Protein AF-A0A420E2W8-F1 (afdb_monomer)

Solvent-accessible surface area (backbone atoms only — not comparable to full-atom values): 8246 Å² total; per-residue (Å²): 141,58,68,66,60,55,48,66,62,45,49,59,54,53,50,51,52,52,50,51,52,51,52,54,51,51,50,55,50,49,52,54,49,51,54,50,51,49,51,52,49,53,50,51,52,36,52,49,50,31,54,50,31,51,54,49,38,44,51,46,42,53,49,47,64,76,43,86,78,49,75,69,54,56,51,54,42,54,54,38,50,52,53,33,52,52,31,44,55,58,43,53,79,67,52,57,86,87,41,70,66,47,51,50,39,52,53,30,48,52,49,46,54,48,50,51,74,41,98,66,84,77,85,66,65,37,65,58,55,35,49,51,51,53,51,49,51,73,66,34,67,66,57,53,57,58,68,73,110

Foldseek 3Di:
DCVVVVCVVVVVVVVVVVVVVVVVVVVVVVVLVVLLVVLLVQLVVLLVQLLVLLVVLLVLLVVCVVVVDDPVSVVVNVVSVVSNVVSVVSNVLQADPPDVLVVVLVVLSVVSVVVSVDPDPPPDPSVVVNVVSSVVCSPDPVRSSVSSD

Sequence (149 aa):
MEWNKVIEWIIPVITAVIGGLIAIFQMRQNIKLTARLKWKEEFRVRLNDFINSAKKLHHSSIIARLRENELSETKLFLDKVSDFDAAFYALDLLLFENDERVKDLIMYRDKIRENSTKESTDDKDYLLYFYYLAKDLYNDKSFVSNSLK

Radius of gyration: 26.04 Å; Cα contacts (8 Å, |Δi|>4): 74; chains: 1; bounding box: 66×28×78 Å

Secondary structure (DSSP, 8-state):
--HHHHHHHHHHHHHHHHHHHHHHHHHHHHHHHHHHHHHHHHHHHHHHHHHHHHHHHHHHHHHHHHSTT-HHHHHHHHHHHHHHHHHHHHHHTTS-TT-HHHHHHHHHHHHHHHHHHS-------HHHHHHHHHHHHHH-HHHHHHTT-

pLDDT: mean 75.28, std 8.4, range [48.97, 87.19]

Structure (mmCIF, N/CA/C/O backbone):
data_AF-A0A420E2W8-F1
#
_entry.id   AF-A0A420E2W8-F1
#
loop_
_atom_site.group_PDB
_atom_site.id
_atom_site.type_symbol
_atom_site.label_atom_id
_atom_site.label_alt_id
_atom_site.label_comp_id
_atom_site.label_asym_id
_atom_site.label_entity_id
_atom_site.label_seq_id
_atom_site.pdbx_PDB_ins_code
_atom_site.Cartn_x
_atom_site.Cartn_y
_atom_site.Cartn_z
_atom_site.occupancy
_atom_site.B_iso_or_equiv
_atom_site.auth_seq_id
_atom_site.auth_comp_id
_atom_site.auth_asym_id
_atom_site.auth_atom_id
_atom_site.pdbx_PDB_model_num
ATOM 1 N N . MET A 1 1 ? 45.647 -3.523 -49.346 1.00 56.16 1 MET A N 1
ATOM 2 C CA . MET A 1 1 ? 45.561 -3.326 -47.882 1.00 56.16 1 MET A CA 1
ATOM 3 C C . MET A 1 1 ? 44.682 -2.104 -47.603 1.00 56.16 1 MET A C 1
ATOM 5 O O . MET A 1 1 ? 45.177 -1.077 -47.170 1.00 56.16 1 MET A O 1
ATOM 9 N N . GLU A 1 2 ? 43.381 -2.198 -47.905 1.00 59.72 2 GLU A N 1
ATOM 10 C CA . GLU A 1 2 ? 42.420 -1.087 -47.713 1.00 59.72 2 GLU A CA 1
ATOM 11 C C . GLU A 1 2 ? 41.261 -1.452 -46.775 1.00 59.72 2 GLU A C 1
ATOM 13 O O . GLU A 1 2 ? 40.704 -0.582 -46.114 1.00 59.72 2 GLU A O 1
ATOM 18 N N . TRP A 1 3 ? 40.985 -2.748 -46.606 1.00 59.91 3 TRP A N 1
ATOM 19 C CA . TRP A 1 3 ? 39.984 -3.257 -45.666 1.00 59.91 3 TRP A CA 1
ATOM 20 C C . TRP A 1 3 ? 40.251 -2.863 -44.204 1.00 59.91 3 TRP A C 1
ATOM 22 O O . TRP A 1 3 ? 39.312 -2.497 -43.504 1.00 59.91 3 TRP A O 1
ATOM 32 N N . ASN A 1 4 ? 41.514 -2.836 -43.755 1.00 68.50 4 ASN A N 1
ATOM 33 C CA . ASN A 1 4 ? 41.847 -2.400 -42.390 1.00 68.50 4 ASN A CA 1
ATOM 34 C C . ASN A 1 4 ? 41.480 -0.933 -42.133 1.00 68.50 4 ASN A C 1
ATOM 36 O O . ASN A 1 4 ? 40.987 -0.628 -41.055 1.00 68.50 4 ASN A O 1
ATOM 40 N N . LYS A 1 5 ? 41.650 -0.046 -43.125 1.00 62.06 5 LYS A N 1
ATOM 41 C CA . LYS A 1 5 ? 41.277 1.370 -42.989 1.00 62.06 5 LYS A CA 1
ATOM 42 C C . LYS A 1 5 ? 39.761 1.5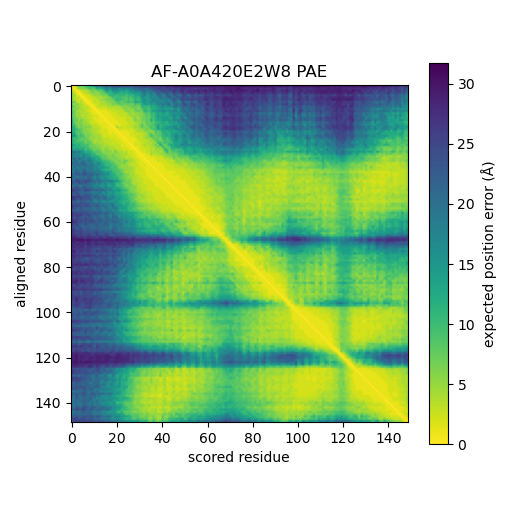32 -42.898 1.00 62.06 5 LYS A C 1
ATOM 44 O O . LYS A 1 5 ? 39.278 2.284 -42.067 1.00 62.06 5 LYS A O 1
ATOM 49 N N . VAL A 1 6 ? 38.997 0.786 -43.696 1.00 67.25 6 VAL A N 1
ATOM 50 C CA . VAL A 1 6 ? 37.523 0.811 -43.643 1.00 67.25 6 VAL A CA 1
ATOM 51 C C . VAL A 1 6 ? 37.004 0.362 -42.270 1.00 67.25 6 VAL A C 1
ATOM 53 O O . VAL A 1 6 ? 36.097 0.980 -41.718 1.00 67.25 6 VAL A O 1
ATOM 56 N N . ILE A 1 7 ? 37.620 -0.667 -41.683 1.00 67.94 7 ILE A N 1
ATOM 57 C CA . ILE A 1 7 ? 37.289 -1.159 -40.339 1.00 67.94 7 ILE A CA 1
ATOM 58 C C . ILE A 1 7 ? 37.619 -0.108 -39.263 1.00 67.94 7 ILE A C 1
ATOM 60 O O . ILE A 1 7 ? 36.802 0.130 -38.376 1.00 67.94 7 ILE A O 1
ATOM 64 N N . GLU A 1 8 ? 38.763 0.571 -39.372 1.00 71.00 8 GLU A N 1
ATOM 65 C CA . GLU A 1 8 ? 39.201 1.624 -38.440 1.00 71.00 8 GLU A CA 1
ATOM 66 C C . GLU A 1 8 ? 38.243 2.826 -38.391 1.00 71.00 8 GLU A C 1
ATOM 68 O O . GLU A 1 8 ? 38.048 3.421 -37.335 1.00 71.00 8 GLU A O 1
ATOM 73 N N . TRP A 1 9 ? 37.589 3.149 -39.512 1.00 70.88 9 TRP A N 1
ATOM 74 C CA . TRP A 1 9 ? 36.584 4.217 -39.594 1.00 70.88 9 TRP A CA 1
ATOM 75 C C . TRP A 1 9 ? 35.188 3.782 -39.135 1.00 70.88 9 TRP A C 1
ATOM 77 O O . TRP A 1 9 ? 34.437 4.584 -38.580 1.00 70.88 9 TRP A O 1
ATOM 87 N N . ILE A 1 10 ? 34.829 2.514 -39.348 1.00 76.12 10 ILE A N 1
ATOM 88 C CA . ILE A 1 10 ? 33.498 1.981 -39.027 1.00 76.12 10 ILE A CA 1
ATOM 89 C C . ILE A 1 10 ? 33.370 1.604 -37.545 1.00 76.12 10 ILE A C 1
ATOM 91 O O . ILE A 1 10 ? 32.309 1.819 -36.954 1.00 76.12 10 ILE A O 1
ATOM 95 N N . ILE A 1 11 ? 34.430 1.084 -36.917 1.00 77.19 11 ILE A N 1
ATOM 96 C CA . ILE A 1 11 ? 34.410 0.677 -35.502 1.00 77.19 11 ILE A CA 1
ATOM 97 C C . ILE A 1 11 ? 33.990 1.824 -34.563 1.00 77.19 11 ILE A C 1
ATOM 99 O O . ILE A 1 11 ? 33.103 1.592 -33.738 1.00 77.19 11 ILE A O 1
ATOM 103 N N . PRO A 1 12 ? 34.528 3.056 -34.666 1.00 79.44 12 PRO A N 1
ATOM 104 C CA . PRO A 1 12 ? 34.112 4.174 -33.818 1.00 79.44 12 PRO A CA 1
ATOM 105 C C . PRO A 1 12 ? 32.626 4.509 -33.969 1.00 79.44 12 PRO A C 1
ATOM 107 O O . PRO A 1 12 ? 31.945 4.756 -32.975 1.00 79.44 12 PRO A O 1
ATOM 110 N N . VAL A 1 13 ? 32.104 4.452 -35.198 1.00 78.38 13 VAL A N 1
ATOM 111 C CA . VAL A 1 13 ? 30.691 4.724 -35.499 1.00 78.38 13 VAL A CA 1
ATOM 112 C C . VAL A 1 13 ? 29.793 3.651 -34.885 1.00 78.38 13 VAL A C 1
ATOM 114 O O . VAL A 1 13 ? 28.829 3.977 -34.194 1.00 78.38 13 VAL A O 1
ATOM 117 N N . ILE A 1 14 ? 30.130 2.371 -35.059 1.00 77.56 14 ILE A N 1
ATOM 118 C CA . ILE A 1 14 ? 29.376 1.261 -34.459 1.00 77.56 14 ILE A CA 1
ATOM 119 C C . ILE A 1 14 ? 29.443 1.327 -32.928 1.00 77.56 14 ILE A C 1
ATOM 121 O O . ILE A 1 14 ? 28.429 1.146 -32.257 1.00 77.56 14 ILE A O 1
ATOM 125 N N . THR A 1 15 ? 30.609 1.646 -32.368 1.00 78.50 15 THR A N 1
ATOM 126 C CA . THR A 1 15 ? 30.804 1.766 -30.915 1.00 78.50 15 THR A CA 1
ATOM 127 C C . THR A 1 15 ? 29.968 2.908 -30.336 1.00 78.50 15 THR A C 1
ATOM 129 O O . THR A 1 15 ? 29.324 2.731 -29.304 1.00 78.50 15 THR A O 1
ATOM 132 N N . ALA A 1 16 ? 29.902 4.052 -31.023 1.00 76.12 16 ALA A N 1
ATOM 133 C CA . ALA A 1 16 ? 29.060 5.180 -30.634 1.00 76.12 16 ALA A CA 1
ATOM 134 C C . ALA A 1 16 ? 27.561 4.835 -30.687 1.00 76.12 16 ALA A C 1
ATOM 136 O O . ALA A 1 16 ? 26.817 5.172 -29.765 1.00 76.12 16 ALA A O 1
ATOM 137 N N . VAL A 1 17 ? 27.119 4.107 -31.719 1.00 74.75 17 VAL A N 1
ATOM 138 C CA . VAL A 1 17 ? 25.726 3.646 -31.846 1.00 74.75 17 VAL A CA 1
ATOM 139 C C . VAL A 1 17 ? 25.367 2.661 -30.730 1.00 74.75 17 VAL A C 1
ATOM 141 O O . VAL A 1 17 ? 24.342 2.829 -30.070 1.00 74.75 17 VAL A O 1
ATOM 144 N N . ILE A 1 18 ? 26.220 1.669 -30.462 1.00 78.25 18 ILE A N 1
ATOM 145 C CA . ILE A 1 18 ? 26.004 0.693 -29.384 1.00 78.25 18 ILE A CA 1
ATOM 146 C C . ILE A 1 18 ? 26.009 1.391 -28.017 1.00 78.25 18 ILE A C 1
ATOM 148 O O . ILE A 1 18 ? 25.116 1.148 -27.206 1.00 78.25 18 ILE A O 1
ATOM 152 N N . GLY A 1 19 ? 26.952 2.306 -27.774 1.00 71.94 19 GLY A N 1
ATOM 153 C CA . GLY A 1 19 ? 27.021 3.093 -26.541 1.00 71.94 19 GLY A CA 1
ATOM 154 C C . GLY A 1 19 ? 25.769 3.942 -26.309 1.00 71.94 19 GLY A C 1
ATOM 155 O O . GLY A 1 19 ? 25.212 3.931 -25.211 1.00 71.94 19 GLY A O 1
ATOM 156 N N . GLY A 1 20 ? 25.266 4.609 -27.354 1.00 68.44 20 GLY A N 1
ATOM 157 C CA . GLY A 1 20 ? 24.018 5.372 -27.299 1.00 68.44 20 GLY A CA 1
ATOM 158 C C . GLY A 1 20 ? 22.798 4.498 -26.992 1.00 68.44 20 GLY A C 1
ATOM 159 O O . GLY A 1 20 ? 21.981 4.851 -26.141 1.00 68.44 20 GLY A O 1
ATOM 160 N N . LEU A 1 21 ? 22.696 3.320 -27.617 1.00 73.31 21 LEU A N 1
ATOM 161 C CA . LEU A 1 21 ? 21.616 2.364 -27.350 1.00 73.31 21 LEU A CA 1
ATOM 162 C C . LEU A 1 21 ? 21.660 1.824 -25.913 1.00 73.31 21 LEU A C 1
ATOM 164 O O . LEU A 1 21 ? 20.618 1.751 -25.257 1.00 73.31 21 LEU A O 1
ATOM 168 N N . ILE A 1 22 ? 22.851 1.500 -25.400 1.00 78.81 22 ILE A N 1
ATOM 169 C CA . ILE A 1 22 ? 23.044 1.061 -24.011 1.00 78.81 22 ILE A CA 1
ATOM 170 C C . ILE A 1 22 ? 22.639 2.172 -23.036 1.00 78.81 22 ILE A C 1
ATOM 172 O O . ILE A 1 22 ? 21.910 1.905 -22.081 1.00 78.81 22 ILE A O 1
ATOM 176 N N . ALA A 1 23 ? 23.042 3.419 -23.290 1.00 74.88 23 ALA A N 1
ATOM 177 C CA . ALA A 1 23 ? 22.691 4.557 -22.443 1.00 74.88 23 ALA A CA 1
ATOM 178 C C . ALA A 1 23 ? 21.171 4.796 -22.397 1.00 74.88 23 ALA A C 1
ATOM 180 O O . ALA A 1 23 ? 20.597 4.951 -21.318 1.00 74.88 23 ALA A O 1
ATOM 181 N N . ILE A 1 24 ? 20.491 4.748 -23.550 1.00 76.94 24 ILE A N 1
ATOM 182 C CA . ILE A 1 24 ? 19.025 4.866 -23.627 1.00 76.94 24 ILE A CA 1
ATOM 183 C C . ILE A 1 24 ? 18.350 3.726 -22.856 1.00 76.94 24 ILE A C 1
ATOM 185 O O . ILE A 1 24 ? 17.370 3.945 -22.135 1.00 76.94 24 ILE A O 1
ATOM 189 N N . PHE A 1 25 ? 18.864 2.503 -22.988 1.00 73.94 25 PHE A N 1
ATOM 190 C CA . PHE A 1 25 ? 18.336 1.343 -22.282 1.00 73.94 25 PHE A CA 1
ATOM 191 C C . PHE A 1 25 ? 18.479 1.485 -20.760 1.00 73.94 25 PHE A C 1
ATOM 193 O O . PHE A 1 25 ? 17.494 1.314 -20.037 1.00 73.94 25 PHE A O 1
ATOM 200 N N . GLN A 1 26 ? 19.658 1.883 -20.276 1.00 72.38 26 GLN A N 1
ATOM 201 C CA . GLN A 1 26 ? 19.910 2.138 -18.855 1.00 72.38 26 GLN A CA 1
ATOM 202 C C . GLN A 1 26 ? 19.038 3.275 -18.314 1.00 72.38 26 GLN A C 1
ATOM 204 O O . GLN A 1 26 ? 18.445 3.140 -17.246 1.00 72.38 26 GLN A O 1
ATOM 209 N N . MET A 1 27 ? 18.873 4.365 -19.068 1.00 72.12 27 MET A N 1
ATOM 210 C CA . MET A 1 27 ? 18.018 5.487 -18.672 1.00 72.12 27 MET A CA 1
ATOM 211 C C . MET A 1 27 ? 16.556 5.053 -18.501 1.00 72.12 27 MET A C 1
ATOM 213 O O . MET A 1 27 ? 15.925 5.373 -17.494 1.00 72.12 27 MET A O 1
ATOM 217 N N . ARG A 1 28 ? 16.021 4.258 -19.437 1.00 73.00 28 ARG A N 1
ATOM 218 C CA . ARG A 1 28 ? 14.658 3.708 -19.332 1.00 73.00 28 ARG A CA 1
ATOM 219 C C . ARG A 1 28 ? 14.501 2.780 -18.130 1.00 73.00 28 ARG A C 1
ATOM 221 O O . ARG A 1 28 ? 13.460 2.811 -17.474 1.00 73.00 28 ARG A O 1
ATOM 228 N N . GLN A 1 29 ? 15.505 1.955 -17.841 1.00 75.31 29 GLN A N 1
ATOM 229 C CA . GLN A 1 29 ? 15.490 1.091 -16.660 1.00 75.31 29 GLN A CA 1
ATOM 230 C C . GLN A 1 29 ? 15.537 1.900 -15.362 1.00 75.31 29 GLN A C 1
ATOM 232 O O . GLN A 1 29 ? 14.748 1.624 -14.460 1.00 75.31 29 GLN A O 1
ATOM 237 N N . ASN A 1 30 ? 16.374 2.936 -15.299 1.00 75.62 30 ASN A N 1
ATOM 238 C CA . ASN A 1 30 ? 16.472 3.819 -14.140 1.00 75.62 30 ASN A CA 1
ATOM 239 C C . ASN A 1 30 ? 15.159 4.559 -13.875 1.00 75.62 30 ASN A C 1
ATOM 241 O O . ASN A 1 30 ? 14.706 4.582 -12.738 1.00 75.62 30 ASN A O 1
ATOM 245 N N . ILE A 1 31 ? 14.489 5.083 -14.906 1.00 75.94 31 ILE A N 1
ATOM 246 C CA . ILE A 1 31 ? 13.180 5.743 -14.744 1.00 75.94 31 ILE A CA 1
ATOM 247 C C . ILE A 1 31 ? 12.146 4.773 -14.156 1.00 75.94 31 ILE A C 1
ATOM 249 O O . ILE A 1 31 ? 11.454 5.111 -13.195 1.00 75.94 31 ILE A O 1
ATOM 253 N N . LYS A 1 32 ? 12.069 3.547 -14.690 1.00 79.50 32 LYS A N 1
ATOM 254 C CA . LYS A 1 32 ? 11.154 2.513 -14.179 1.00 79.50 32 LYS A CA 1
ATOM 255 C C . LYS A 1 32 ? 11.483 2.115 -12.740 1.00 79.50 32 LYS A C 1
ATOM 257 O O . LYS A 1 32 ? 10.572 1.913 -11.939 1.00 79.50 32 LYS A O 1
ATOM 262 N N . LEU A 1 33 ? 12.769 2.008 -12.406 1.00 81.31 33 LEU A N 1
ATOM 263 C CA . LEU A 1 33 ? 13.223 1.691 -11.056 1.00 81.31 33 LEU A CA 1
ATOM 264 C C . LEU A 1 33 ? 12.861 2.810 -10.072 1.00 81.31 33 LEU A C 1
ATOM 266 O O . LEU A 1 33 ? 12.300 2.525 -9.019 1.00 81.31 33 LEU A O 1
ATOM 270 N N . THR A 1 34 ? 13.107 4.069 -10.433 1.00 80.25 34 THR A N 1
ATOM 271 C CA . THR A 1 34 ? 12.774 5.234 -9.604 1.00 80.25 34 THR A CA 1
ATOM 272 C C . THR A 1 34 ? 11.271 5.346 -9.368 1.00 80.25 34 THR A C 1
ATOM 274 O O . THR A 1 34 ? 10.853 5.506 -8.225 1.00 80.25 34 THR A O 1
ATOM 277 N N . ALA A 1 35 ? 10.447 5.195 -10.411 1.00 81.75 35 ALA A N 1
ATOM 278 C CA . ALA A 1 35 ? 8.988 5.207 -10.275 1.00 81.75 35 ALA A CA 1
ATOM 279 C C . ALA A 1 35 ? 8.496 4.099 -9.331 1.00 81.75 35 ALA A C 1
ATOM 281 O O . ALA A 1 35 ? 7.678 4.334 -8.444 1.00 81.75 35 ALA A O 1
ATOM 282 N N . ARG A 1 36 ? 9.071 2.899 -9.456 1.00 82.69 36 ARG A N 1
ATOM 283 C CA . ARG A 1 36 ? 8.775 1.767 -8.580 1.00 82.69 36 ARG A CA 1
ATOM 284 C C . ARG A 1 36 ? 9.171 2.004 -7.127 1.00 82.69 36 ARG A C 1
ATOM 286 O O . ARG A 1 36 ? 8.414 1.643 -6.230 1.00 82.69 36 ARG A O 1
ATOM 293 N N . LEU A 1 37 ? 10.359 2.554 -6.889 1.00 82.81 37 LEU A N 1
ATOM 294 C CA . LEU A 1 37 ? 10.821 2.882 -5.542 1.00 82.81 37 LEU A CA 1
ATOM 295 C C . LEU A 1 37 ? 9.941 3.965 -4.915 1.00 82.81 37 LEU A C 1
ATOM 297 O O . LEU A 1 37 ? 9.561 3.828 -3.757 1.00 82.81 37 LEU A O 1
ATOM 301 N N . LYS A 1 38 ? 9.549 4.975 -5.697 1.00 84.81 38 LYS A N 1
ATOM 302 C CA . LYS A 1 38 ? 8.639 6.035 -5.260 1.00 84.81 38 LYS A CA 1
ATOM 303 C C . LYS A 1 38 ? 7.268 5.485 -4.860 1.00 84.81 38 LYS A C 1
ATOM 305 O O . LYS A 1 38 ? 6.827 5.757 -3.751 1.00 84.81 38 LYS A O 1
ATOM 310 N N . TRP A 1 39 ? 6.640 4.654 -5.697 1.00 86.81 39 TRP A N 1
ATOM 311 C CA . TRP A 1 39 ? 5.361 4.017 -5.352 1.00 86.81 39 TRP A CA 1
ATOM 312 C C . TRP A 1 39 ? 5.474 3.166 -4.085 1.00 86.81 39 TRP A C 1
ATOM 314 O O . TRP A 1 39 ? 4.621 3.240 -3.209 1.00 86.81 39 TRP A O 1
ATOM 324 N N . LYS A 1 40 ? 6.558 2.388 -3.949 1.00 82.56 40 LYS A N 1
ATOM 325 C CA . LYS A 1 40 ? 6.803 1.568 -2.753 1.00 82.56 40 LYS A CA 1
ATOM 326 C C . LYS A 1 40 ? 6.927 2.413 -1.490 1.00 82.56 40 LYS A C 1
ATOM 328 O O . LYS A 1 40 ? 6.394 2.028 -0.453 1.00 82.56 40 LYS A O 1
ATOM 333 N N . GLU A 1 41 ? 7.628 3.536 -1.578 1.00 85.62 41 GLU A N 1
ATOM 334 C CA . GLU A 1 41 ? 7.776 4.463 -0.463 1.00 85.62 41 GLU A CA 1
ATOM 335 C C . GLU A 1 41 ? 6.430 5.087 -0.079 1.00 85.62 41 GLU A C 1
ATOM 337 O O . GLU A 1 41 ? 6.031 5.012 1.080 1.00 85.62 41 GLU A O 1
ATOM 342 N N . GLU A 1 42 ? 5.689 5.615 -1.056 1.00 82.12 42 GLU A N 1
ATOM 343 C CA . GLU A 1 42 ? 4.366 6.208 -0.837 1.00 82.12 42 GLU A CA 1
ATOM 344 C C . GLU A 1 42 ? 3.377 5.195 -0.249 1.00 82.12 42 GLU A C 1
ATOM 346 O O . GLU A 1 42 ? 2.680 5.502 0.718 1.00 82.12 42 GLU A O 1
ATOM 351 N N . PHE 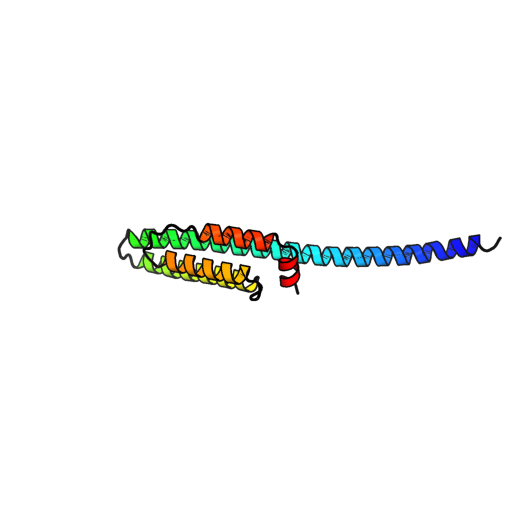A 1 43 ? 3.363 3.967 -0.771 1.00 84.00 43 PHE A N 1
ATOM 352 C CA . PHE A 1 43 ? 2.536 2.883 -0.251 1.00 84.00 43 PHE A CA 1
ATOM 353 C C . PHE A 1 43 ? 2.891 2.546 1.200 1.00 84.00 43 PHE A C 1
ATOM 355 O O . PHE A 1 43 ? 2.004 2.423 2.042 1.00 84.00 43 PHE A O 1
ATOM 362 N N . ARG A 1 44 ? 4.187 2.440 1.523 1.00 83.94 44 ARG A N 1
ATOM 363 C CA . ARG A 1 44 ? 4.656 2.152 2.885 1.00 83.94 44 ARG A CA 1
ATOM 364 C C . ARG A 1 44 ? 4.236 3.237 3.872 1.00 83.94 44 ARG A C 1
ATOM 366 O O . ARG A 1 44 ? 3.795 2.902 4.970 1.00 83.94 44 ARG A O 1
ATOM 373 N N . VAL A 1 45 ? 4.391 4.508 3.498 1.00 85.62 45 VAL A N 1
ATOM 374 C CA . VAL A 1 45 ? 4.008 5.646 4.345 1.00 85.62 45 VAL A CA 1
ATOM 375 C C . VAL A 1 45 ? 2.508 5.598 4.635 1.00 85.62 45 VAL A C 1
ATOM 377 O O . VAL A 1 45 ? 2.124 5.538 5.801 1.00 85.62 45 VAL A O 1
ATOM 380 N N . ARG A 1 46 ? 1.667 5.486 3.597 1.00 83.50 46 ARG A N 1
ATOM 381 C CA . ARG A 1 46 ? 0.202 5.446 3.757 1.00 83.50 46 ARG A CA 1
ATOM 382 C C . ARG A 1 46 ? -0.280 4.222 4.536 1.00 83.50 46 ARG A C 1
ATOM 384 O O . ARG A 1 46 ? -1.168 4.338 5.375 1.00 83.50 46 ARG A O 1
ATOM 391 N N . LEU A 1 47 ? 0.332 3.058 4.312 1.00 85.00 47 LEU A N 1
ATOM 392 C CA . LEU A 1 47 ? 0.029 1.841 5.066 1.00 85.00 47 LEU A CA 1
ATOM 393 C C . LEU A 1 47 ? 0.351 2.002 6.558 1.00 85.00 47 LEU A C 1
ATOM 395 O O . LEU A 1 47 ? -0.419 1.568 7.413 1.00 85.00 47 LEU A O 1
ATOM 399 N N . ASN A 1 48 ? 1.488 2.620 6.880 1.00 82.56 48 ASN A N 1
ATOM 400 C CA . ASN A 1 48 ? 1.872 2.873 8.263 1.00 82.56 48 ASN A CA 1
ATOM 401 C C . ASN A 1 48 ? 0.917 3.872 8.933 1.00 82.56 48 ASN A C 1
ATOM 403 O O . ASN A 1 48 ? 0.485 3.640 10.063 1.00 82.56 48 ASN A O 1
ATOM 407 N N . ASP A 1 49 ? 0.540 4.941 8.230 1.00 82.81 49 ASP A N 1
ATOM 408 C CA . ASP A 1 49 ? -0.447 5.911 8.714 1.00 82.81 49 ASP A CA 1
ATOM 409 C C . ASP A 1 49 ? -1.789 5.232 9.002 1.00 82.81 49 ASP A C 1
ATOM 411 O O . ASP A 1 49 ? -2.340 5.405 10.090 1.00 82.81 49 ASP A O 1
ATOM 415 N N . PHE A 1 50 ? -2.255 4.365 8.099 1.00 82.38 50 PHE A N 1
ATOM 416 C CA . PHE A 1 50 ? -3.453 3.553 8.306 1.00 82.38 50 PHE A CA 1
ATOM 417 C C . PHE A 1 50 ? -3.360 2.684 9.569 1.00 82.38 50 PHE A C 1
ATOM 419 O O . PHE A 1 50 ? -4.239 2.755 10.426 1.00 82.38 50 PHE A O 1
ATOM 426 N N . ILE A 1 51 ? -2.291 1.892 9.725 1.00 80.75 51 ILE A N 1
ATOM 427 C CA . ILE A 1 51 ? -2.121 1.000 10.887 1.00 80.75 51 ILE A CA 1
ATOM 428 C C . ILE A 1 51 ? -2.106 1.805 12.192 1.00 80.75 51 ILE A C 1
ATOM 430 O O . ILE A 1 51 ? -2.704 1.396 13.190 1.00 80.75 51 ILE A O 1
ATOM 434 N N . ASN A 1 52 ? -1.433 2.955 12.200 1.00 82.25 52 ASN A N 1
ATOM 435 C CA . ASN A 1 52 ? -1.363 3.814 13.376 1.00 82.25 52 ASN A CA 1
ATOM 436 C C . ASN A 1 52 ? -2.720 4.448 13.703 1.00 82.25 52 ASN A C 1
ATOM 438 O O . ASN A 1 52 ? -3.097 4.490 14.875 1.00 82.25 52 ASN A O 1
ATOM 442 N N . SER A 1 53 ? -3.469 4.896 12.695 1.00 79.25 53 SER A N 1
ATOM 443 C CA . SER A 1 53 ? -4.832 5.405 12.872 1.00 79.25 53 SER A CA 1
ATOM 444 C C . SER A 1 53 ? -5.784 4.315 13.367 1.00 79.25 53 SER A C 1
ATOM 446 O O . SER A 1 53 ? -6.522 4.560 14.317 1.00 79.25 53 SER A O 1
ATOM 448 N N . ALA A 1 54 ? -5.696 3.091 12.833 1.00 75.31 54 ALA A N 1
ATOM 449 C CA . ALA A 1 54 ? -6.491 1.944 13.279 1.00 75.31 54 ALA A CA 1
ATOM 450 C C . ALA A 1 54 ? -6.262 1.634 14.768 1.00 75.31 54 ALA A C 1
ATOM 452 O O . ALA A 1 54 ? -7.207 1.491 15.542 1.00 75.31 54 ALA A O 1
ATOM 453 N N . LYS A 1 55 ? -4.992 1.592 15.193 1.00 78.12 55 LYS A N 1
ATOM 454 C CA . LYS A 1 55 ? -4.617 1.362 16.597 1.00 78.12 55 LYS A CA 1
ATOM 455 C C . LYS A 1 55 ? -5.115 2.471 17.519 1.00 78.12 55 LYS A C 1
ATOM 457 O O . LYS A 1 55 ? -5.611 2.182 18.606 1.00 78.12 55 LYS A O 1
ATOM 462 N N . LYS A 1 56 ? -4.985 3.734 17.099 1.00 78.31 56 LYS A N 1
ATOM 463 C CA . LYS A 1 56 ? -5.486 4.883 17.866 1.00 78.31 56 LYS A CA 1
ATOM 464 C C . LYS A 1 56 ? -7.002 4.833 18.004 1.00 78.31 56 LYS A C 1
ATOM 466 O O . LYS A 1 56 ? -7.493 5.027 19.108 1.00 78.31 56 LYS A O 1
ATOM 471 N N . LEU A 1 57 ? -7.718 4.532 16.922 1.00 78.12 57 LEU A N 1
ATOM 472 C CA . LEU A 1 57 ? -9.173 4.421 16.929 1.00 78.12 57 LEU A CA 1
ATOM 473 C C . LEU A 1 57 ? -9.644 3.325 17.891 1.00 78.12 57 LEU A C 1
ATOM 475 O O . LEU A 1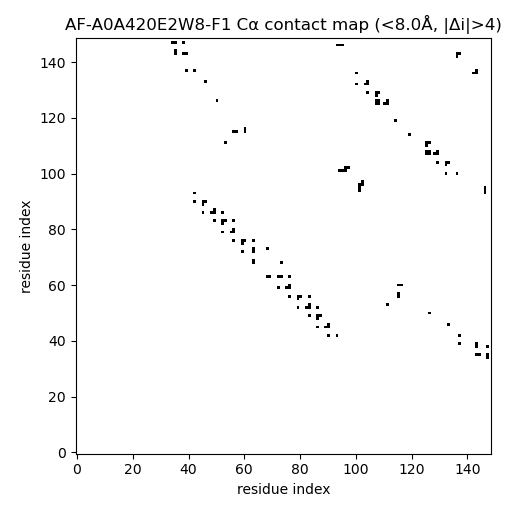 57 ? -10.504 3.581 18.727 1.00 78.12 57 LEU A O 1
ATOM 479 N N . HIS A 1 58 ? -9.016 2.148 17.835 1.00 73.69 58 HIS A N 1
ATOM 480 C CA . HIS A 1 58 ? -9.284 1.049 18.763 1.00 73.69 58 HIS A CA 1
ATOM 481 C C . HIS A 1 58 ? -8.998 1.426 20.228 1.00 73.69 58 HIS A C 1
ATOM 483 O O . HIS A 1 58 ? -9.734 1.062 21.138 1.00 73.69 58 HIS A O 1
ATOM 489 N N . HIS A 1 59 ? -7.931 2.183 20.489 1.00 72.31 59 HIS A N 1
ATOM 490 C CA . HIS A 1 59 ? -7.637 2.660 21.839 1.00 72.31 59 HIS A CA 1
ATOM 491 C C . HIS A 1 59 ? -8.669 3.687 22.331 1.00 72.31 59 HIS A C 1
ATOM 493 O O . HIS A 1 59 ? -9.144 3.592 23.461 1.00 72.31 59 HIS A O 1
ATOM 499 N N . SER A 1 60 ? -9.044 4.644 21.479 1.00 73.06 60 SER A N 1
ATOM 500 C CA . SER A 1 60 ? -10.061 5.649 21.790 1.00 73.06 60 SER A CA 1
ATOM 501 C C . SER A 1 60 ? -11.440 5.028 22.016 1.00 73.06 60 SER A C 1
ATOM 503 O O . SER A 1 60 ? -12.130 5.461 22.934 1.00 73.06 60 SER A O 1
ATOM 505 N N . SER A 1 61 ? -11.831 4.001 21.252 1.00 69.56 61 SER A N 1
ATOM 506 C CA . SER A 1 61 ? -13.101 3.296 21.472 1.00 69.56 61 SER A CA 1
ATOM 507 C C . SER A 1 61 ? -13.121 2.543 22.804 1.00 69.56 61 SER A C 1
ATOM 509 O O . SER A 1 61 ? -14.119 2.601 23.518 1.00 69.56 61 SER A O 1
ATOM 511 N N . ILE A 1 62 ? -12.007 1.911 23.200 1.00 70.25 62 ILE A N 1
ATOM 512 C CA . ILE A 1 62 ? -11.872 1.283 24.525 1.00 70.25 62 ILE A CA 1
ATOM 513 C C . ILE A 1 62 ? -11.998 2.321 25.646 1.00 70.25 62 ILE A C 1
ATOM 515 O O . ILE A 1 62 ? -12.704 2.075 26.622 1.00 70.25 62 ILE A O 1
ATOM 519 N N . ILE A 1 63 ? -11.326 3.471 25.531 1.00 68.69 63 ILE A N 1
ATOM 520 C CA . ILE A 1 63 ? -11.394 4.525 26.556 1.00 68.69 63 ILE A CA 1
ATOM 521 C C . ILE A 1 63 ? -12.816 5.074 26.676 1.00 68.69 63 ILE A C 1
ATOM 523 O O . ILE A 1 63 ? -13.345 5.108 27.785 1.00 68.69 63 ILE A O 1
ATOM 527 N N . ALA A 1 64 ? -13.448 5.428 25.553 1.00 67.75 64 ALA A N 1
ATOM 528 C CA . ALA A 1 64 ? -14.819 5.934 25.534 1.00 67.75 64 ALA A CA 1
ATOM 529 C C . ALA A 1 64 ? -15.815 4.924 26.130 1.00 67.75 64 ALA A C 1
ATOM 531 O O . ALA A 1 64 ? -16.779 5.305 26.784 1.00 67.75 64 ALA A O 1
ATOM 532 N N . ARG A 1 65 ? -15.557 3.621 25.960 1.00 67.44 65 ARG A N 1
ATOM 533 C CA . ARG A 1 65 ? -16.345 2.560 26.597 1.00 67.44 65 ARG A CA 1
ATOM 534 C C . ARG A 1 65 ? -16.170 2.526 28.116 1.00 67.44 65 ARG A C 1
ATOM 536 O O . ARG A 1 65 ? -17.133 2.301 28.836 1.00 67.44 65 ARG A O 1
ATOM 543 N N . LEU A 1 66 ? -14.949 2.724 28.612 1.00 68.00 66 LEU A N 1
ATOM 544 C CA . LEU A 1 66 ? -14.657 2.746 30.052 1.00 68.00 66 LEU A CA 1
ATOM 545 C C . LEU A 1 66 ? -15.169 4.020 30.739 1.00 68.00 66 LEU A C 1
ATOM 547 O O . LEU A 1 66 ? -15.406 4.017 31.945 1.00 68.00 66 LEU A O 1
ATOM 551 N N . ARG A 1 67 ? -15.302 5.111 29.984 1.00 67.88 67 ARG A N 1
ATOM 552 C CA . ARG A 1 67 ? -15.713 6.435 30.452 1.00 67.88 67 ARG A CA 1
ATOM 553 C C . ARG A 1 67 ? -17.013 6.811 29.770 1.00 67.88 67 ARG A C 1
ATOM 555 O O . ARG A 1 67 ? -17.035 7.548 28.795 1.00 67.88 67 ARG A O 1
ATOM 562 N N . GLU A 1 68 ? -18.087 6.258 30.306 1.00 60.78 68 GLU A N 1
ATOM 563 C CA . GLU A 1 68 ? -19.442 6.145 29.760 1.00 60.78 68 GLU A CA 1
ATOM 564 C C . GLU A 1 68 ? -20.192 7.467 29.428 1.00 60.78 68 GLU A C 1
ATOM 566 O O . GLU A 1 68 ? -21.403 7.500 29.600 1.00 60.78 68 GLU A O 1
ATOM 571 N N . ASN A 1 69 ? -19.523 8.550 28.989 1.00 60.25 69 ASN A N 1
ATOM 572 C CA . ASN A 1 69 ? -20.000 9.708 28.195 1.00 60.25 69 ASN A CA 1
ATOM 573 C C . ASN A 1 69 ? -19.317 11.035 28.604 1.00 60.25 69 ASN A C 1
ATOM 575 O O . ASN A 1 69 ? -19.970 11.950 29.113 1.00 60.25 69 ASN A O 1
ATOM 579 N N . GLU A 1 70 ? -18.021 11.209 28.324 1.00 60.78 70 GLU A N 1
ATOM 580 C CA . GLU A 1 70 ? -17.426 12.555 28.300 1.00 60.78 70 GLU A CA 1
ATOM 581 C C . GLU A 1 70 ? -17.521 13.174 26.894 1.00 60.78 70 GLU A C 1
ATOM 583 O O . GLU A 1 70 ? -16.937 12.687 25.930 1.00 60.78 70 GLU A O 1
ATOM 588 N N . LEU A 1 71 ? -18.215 14.312 26.783 1.00 62.84 71 LEU A N 1
ATOM 589 C CA . LEU A 1 71 ? -18.443 15.067 25.535 1.00 62.84 71 LEU A CA 1
ATOM 590 C C . LEU A 1 71 ? -17.134 15.428 24.792 1.00 62.84 71 LEU A C 1
ATOM 592 O O . LEU A 1 71 ? -17.104 15.528 23.565 1.00 62.84 71 LEU A O 1
ATOM 596 N N . SER A 1 72 ? -16.040 15.594 25.544 1.00 65.81 72 SER A N 1
ATOM 597 C CA . SER A 1 72 ? -14.678 15.808 25.034 1.00 65.81 72 SER A CA 1
ATOM 598 C C . SER A 1 72 ? -14.109 14.563 24.341 1.00 65.81 72 SER A C 1
ATOM 600 O O . SER A 1 72 ? -13.512 14.664 23.267 1.00 65.81 72 SER A O 1
ATOM 602 N N . GLU A 1 73 ? -14.315 13.381 24.924 1.00 66.81 73 GLU A N 1
ATOM 603 C CA . GLU A 1 73 ? -13.804 12.114 24.395 1.00 66.81 73 GLU A CA 1
ATOM 604 C C . GLU A 1 73 ? -14.580 11.677 23.148 1.00 66.81 73 GLU A C 1
ATOM 606 O O . GLU A 1 73 ? -13.973 11.211 22.185 1.00 66.81 73 GLU A O 1
ATOM 611 N N . THR A 1 74 ? -15.891 11.941 23.096 1.00 66.56 74 THR A N 1
ATOM 612 C CA . THR A 1 74 ? -16.709 11.721 21.892 1.00 66.56 74 THR A CA 1
ATOM 613 C C . THR A 1 74 ? -16.215 12.553 20.708 1.00 66.56 74 THR A C 1
ATOM 615 O O . THR A 1 74 ? -16.127 12.048 19.589 1.00 66.56 74 THR A O 1
ATOM 618 N N . LYS A 1 75 ? -15.845 13.820 20.934 1.00 70.31 75 LYS A N 1
ATOM 619 C CA . LYS A 1 75 ? -15.279 14.675 19.882 1.00 70.31 75 LYS A CA 1
ATOM 620 C C . LYS A 1 75 ? -13.927 14.147 19.396 1.00 70.31 75 LYS A C 1
ATOM 622 O O . LYS A 1 75 ? -13.724 14.020 18.193 1.00 70.31 75 LYS A O 1
ATOM 627 N N . LEU A 1 76 ? -13.037 13.783 20.323 1.00 72.19 76 LEU A N 1
ATOM 628 C CA . LEU A 1 76 ? -11.739 13.190 19.992 1.00 72.19 76 LEU A CA 1
ATOM 629 C C . LEU A 1 76 ? -11.896 11.890 19.186 1.00 72.19 76 LEU A C 1
ATOM 631 O O . LEU A 1 76 ? -11.144 11.656 18.242 1.00 72.19 76 LEU A O 1
ATOM 635 N N . PHE A 1 77 ? -12.871 11.052 19.544 1.00 72.56 77 PHE A N 1
ATOM 636 C CA . PHE A 1 77 ? -13.191 9.829 18.816 1.00 72.56 77 PHE A CA 1
ATOM 637 C C . PHE A 1 77 ? -13.654 10.122 17.382 1.00 72.56 77 PHE A C 1
ATOM 639 O O . PHE A 1 77 ? -13.119 9.533 16.446 1.00 72.56 77 PHE A O 1
ATOM 646 N N . LEU A 1 78 ? -14.583 11.066 17.190 1.00 71.50 78 LEU A N 1
ATOM 647 C CA . LEU A 1 78 ? -15.064 11.464 15.859 1.00 71.50 78 LEU A CA 1
ATOM 648 C C . LEU A 1 78 ? -13.937 12.013 14.970 1.00 71.50 78 LEU A C 1
ATOM 650 O O . LEU A 1 78 ? -13.838 11.629 13.804 1.00 71.50 78 LEU A O 1
ATOM 654 N N . ASP A 1 79 ? -13.043 12.835 15.526 1.00 74.94 79 ASP A N 1
ATOM 655 C CA . ASP A 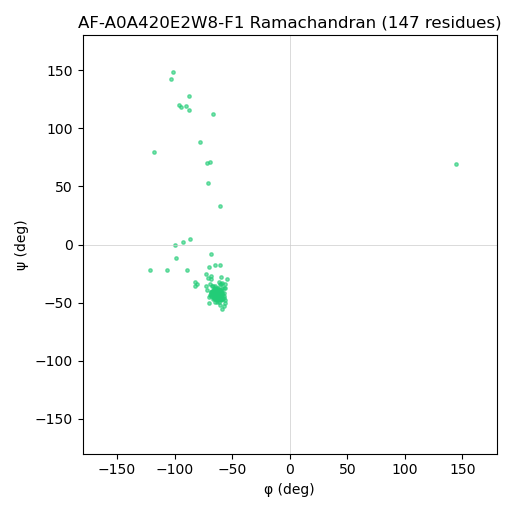1 79 ? -11.868 13.338 14.803 1.00 74.94 79 ASP A CA 1
ATOM 656 C C . ASP A 1 79 ? -10.947 12.177 14.371 1.00 74.94 79 ASP A C 1
ATOM 658 O O . ASP A 1 79 ? -10.441 12.146 13.249 1.00 74.94 79 ASP A O 1
ATOM 662 N N . LYS A 1 80 ? -10.766 11.164 15.230 1.00 76.25 80 LYS A N 1
ATOM 663 C CA . LYS A 1 80 ? -9.955 9.969 14.929 1.00 76.25 80 LYS A CA 1
ATOM 664 C C . LYS A 1 80 ? -10.587 9.064 13.871 1.00 76.25 80 LYS A C 1
ATOM 666 O O . LYS A 1 80 ? -9.845 8.468 13.094 1.00 76.25 80 LYS A O 1
ATOM 671 N N . VAL A 1 81 ? -11.917 8.972 13.823 1.00 75.31 81 VAL A N 1
ATOM 672 C CA . VAL A 1 81 ? -12.638 8.277 12.742 1.00 75.31 81 VAL A CA 1
ATOM 673 C C . VAL A 1 81 ? -12.387 8.980 11.407 1.00 75.31 81 VAL A C 1
ATOM 675 O O . VAL A 1 81 ? -12.019 8.324 10.438 1.00 75.31 81 VAL A O 1
ATOM 678 N N . SER A 1 82 ? -12.476 10.313 11.370 1.00 74.31 82 SER A N 1
ATOM 679 C CA . SER A 1 82 ? -12.185 11.087 10.154 1.00 74.31 82 SER A CA 1
ATOM 680 C C . SER A 1 82 ? -10.735 10.909 9.680 1.00 74.31 82 SER A C 1
ATOM 682 O O . SER A 1 82 ? -10.493 10.731 8.487 1.00 74.31 82 SER A O 1
ATOM 684 N N . ASP A 1 83 ? -9.761 10.930 10.597 1.00 73.06 83 ASP A N 1
ATOM 685 C CA . ASP A 1 83 ? -8.349 10.665 10.276 1.00 73.06 83 ASP A CA 1
ATOM 686 C C . ASP A 1 83 ? -8.149 9.246 9.709 1.00 73.06 83 ASP A C 1
ATOM 688 O O . ASP A 1 83 ? -7.349 9.032 8.792 1.00 73.06 83 ASP A O 1
ATOM 692 N N . PHE A 1 84 ? -8.865 8.264 10.266 1.00 74.50 84 PHE A N 1
ATOM 693 C CA . PHE A 1 84 ? -8.838 6.877 9.809 1.00 74.50 84 PHE A CA 1
ATOM 694 C C . PHE A 1 84 ? -9.390 6.745 8.383 1.00 74.50 84 PHE A C 1
ATOM 696 O O . PHE A 1 84 ? -8.730 6.141 7.535 1.00 74.50 84 PHE A O 1
ATOM 703 N N . ASP A 1 85 ? -10.526 7.379 8.090 1.00 71.19 85 ASP A N 1
ATOM 704 C CA . ASP A 1 85 ? -11.130 7.382 6.754 1.00 71.19 85 ASP A CA 1
ATOM 705 C C . ASP A 1 85 ? -10.248 8.104 5.718 1.00 71.19 85 ASP A C 1
ATOM 707 O O . ASP A 1 85 ? -10.113 7.648 4.580 1.00 71.19 85 ASP A O 1
ATOM 711 N N . ALA A 1 86 ? -9.574 9.191 6.108 1.00 68.38 86 ALA A N 1
ATOM 712 C CA . ALA A 1 86 ? -8.647 9.911 5.234 1.00 68.38 86 ALA A CA 1
ATOM 713 C C . ALA A 1 86 ? -7.406 9.075 4.873 1.00 68.38 86 ALA A C 1
ATOM 715 O O . ALA A 1 86 ? -7.020 9.005 3.701 1.00 68.38 86 ALA A O 1
ATOM 716 N N . ALA A 1 87 ? -6.796 8.406 5.859 1.00 70.88 87 ALA A N 1
ATOM 717 C CA . ALA A 1 87 ? -5.689 7.477 5.619 1.00 70.88 87 ALA A CA 1
ATOM 718 C C . ALA A 1 87 ? -6.120 6.324 4.701 1.00 70.88 87 ALA A C 1
ATOM 720 O O . ALA A 1 87 ? -5.342 5.852 3.869 1.00 70.88 87 ALA A O 1
ATOM 721 N N . PHE A 1 88 ? -7.380 5.913 4.824 1.00 70.69 88 PHE A N 1
ATOM 722 C CA . PHE A 1 88 ? -7.948 4.846 4.031 1.00 70.69 88 PHE A CA 1
ATOM 723 C C . PHE A 1 88 ? -8.151 5.235 2.559 1.00 70.69 88 PHE A C 1
ATOM 725 O O . PHE A 1 88 ? -7.646 4.560 1.662 1.00 70.69 88 PHE A O 1
ATOM 732 N N . TYR A 1 89 ? -8.787 6.379 2.306 1.00 68.75 89 TYR A N 1
ATOM 733 C CA . TYR A 1 89 ? -8.943 6.926 0.957 1.00 68.75 89 TYR A CA 1
ATOM 734 C C . TYR A 1 89 ? -7.591 7.120 0.254 1.00 68.75 89 TYR A C 1
ATOM 736 O O . TYR A 1 89 ? -7.435 6.849 -0.936 1.00 68.75 89 TYR A O 1
ATOM 744 N N . ALA A 1 90 ? -6.566 7.537 1.001 1.00 66.31 90 ALA A N 1
ATOM 745 C CA . ALA A 1 90 ? -5.223 7.665 0.460 1.00 66.31 90 ALA A CA 1
ATOM 746 C C . ALA A 1 90 ? -4.625 6.306 0.040 1.00 66.31 90 ALA A C 1
ATOM 748 O O . ALA A 1 90 ? -3.894 6.249 -0.949 1.00 66.31 90 ALA A O 1
ATOM 749 N N . LEU A 1 91 ? -4.900 5.216 0.754 1.00 74.81 91 LEU A N 1
ATOM 750 C CA . LEU A 1 91 ? -4.435 3.886 0.361 1.00 74.81 91 LEU A CA 1
ATOM 751 C C . LEU A 1 91 ? -5.147 3.397 -0.912 1.00 74.81 91 LEU A C 1
ATOM 753 O O . LEU A 1 91 ? -4.478 2.907 -1.820 1.00 74.81 91 LEU A O 1
ATOM 757 N N . ASP A 1 92 ? -6.465 3.598 -1.003 1.00 73.81 92 ASP A N 1
ATOM 758 C CA . ASP A 1 92 ? -7.277 3.216 -2.169 1.00 73.81 92 ASP A CA 1
ATOM 759 C C . ASP A 1 92 ? -6.773 3.870 -3.459 1.00 73.81 92 ASP A C 1
ATOM 761 O O 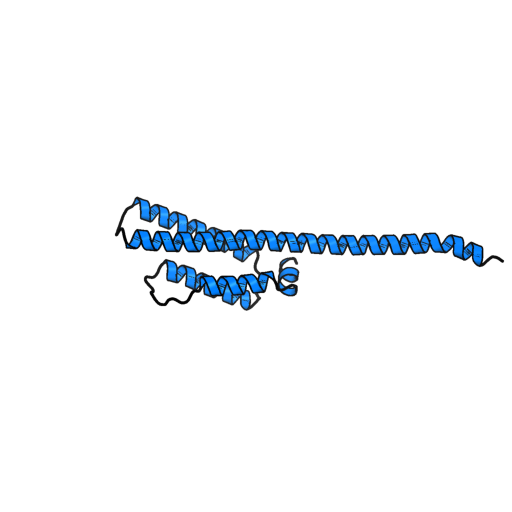. ASP A 1 92 ? -6.625 3.198 -4.475 1.00 73.81 92 ASP A O 1
ATOM 765 N N . LEU A 1 93 ? -6.389 5.150 -3.406 1.00 70.94 93 LEU A N 1
ATOM 766 C CA . LEU A 1 93 ? -5.827 5.865 -4.560 1.00 70.94 93 LEU A CA 1
ATOM 767 C C . LEU A 1 93 ? -4.526 5.252 -5.116 1.00 70.94 93 LEU A C 1
ATOM 769 O O . LEU A 1 93 ? -4.122 5.595 -6.225 1.00 70.94 93 LEU A O 1
ATOM 773 N N . LEU A 1 94 ? -3.835 4.396 -4.354 1.00 73.38 94 LEU A N 1
ATOM 774 C CA . LEU A 1 94 ? -2.616 3.708 -4.799 1.00 73.38 94 LEU A CA 1
ATOM 775 C C . LEU A 1 94 ? -2.864 2.273 -5.282 1.00 73.38 94 LEU A C 1
ATOM 777 O O . LEU A 1 94 ? -1.948 1.656 -5.843 1.00 73.38 94 LEU A O 1
ATOM 781 N N . LEU A 1 95 ? -4.052 1.726 -5.028 1.00 78.75 95 LEU A N 1
ATOM 782 C CA . LEU A 1 95 ? -4.391 0.330 -5.271 1.00 78.75 95 LEU A CA 1
ATOM 783 C C . LEU A 1 95 ? -5.211 0.171 -6.554 1.00 78.75 95 LEU A C 1
ATOM 785 O O . LEU A 1 95 ? -5.976 1.039 -6.955 1.00 78.75 95 LEU A O 1
ATOM 789 N N . PHE A 1 96 ? -5.034 -0.970 -7.218 1.00 74.94 96 PHE A N 1
ATOM 790 C CA . PHE A 1 96 ? -5.751 -1.291 -8.448 1.00 74.94 96 PHE A CA 1
ATOM 791 C C . PHE A 1 96 ? -7.001 -2.118 -8.133 1.00 74.94 96 PHE A C 1
ATOM 793 O O . PHE A 1 96 ? -6.886 -3.238 -7.640 1.00 74.94 96 PHE A O 1
ATOM 800 N N . GLU A 1 97 ? -8.187 -1.598 -8.453 1.00 69.75 97 GLU A N 1
ATOM 801 C CA . GLU A 1 97 ? -9.475 -2.171 -8.017 1.00 69.75 97 GLU A CA 1
ATOM 802 C C . GLU A 1 97 ? -9.794 -3.573 -8.580 1.00 69.75 97 GLU A C 1
ATOM 804 O O . GLU A 1 97 ? -10.622 -4.290 -8.022 1.00 69.75 97 GLU A O 1
ATOM 809 N N . ASN A 1 98 ? -9.124 -4.011 -9.653 1.00 75.00 98 ASN A N 1
ATOM 810 C CA . ASN A 1 98 ? -9.412 -5.304 -10.294 1.00 75.00 98 ASN A CA 1
ATOM 811 C C . ASN A 1 98 ? -8.567 -6.488 -9.781 1.00 75.00 98 ASN A C 1
ATOM 813 O O . ASN A 1 98 ? -8.712 -7.591 -10.306 1.00 75.00 98 ASN A O 1
ATOM 817 N N . ASP A 1 99 ? -7.682 -6.302 -8.796 1.00 80.88 99 ASP A N 1
ATOM 818 C CA . ASP A 1 99 ? -6.946 -7.417 -8.176 1.00 80.88 99 ASP A CA 1
ATOM 819 C C . ASP A 1 99 ? -7.763 -8.015 -7.015 1.00 80.88 99 ASP A C 1
ATOM 821 O O . ASP A 1 99 ? -8.192 -7.293 -6.116 1.00 80.88 99 ASP A O 1
ATOM 825 N N . GLU A 1 100 ? -7.978 -9.334 -7.005 1.00 84.06 100 GLU A N 1
ATOM 826 C CA . GLU A 1 100 ? -8.735 -10.016 -5.936 1.00 84.06 100 GLU A CA 1
ATOM 827 C C . GLU A 1 100 ? -8.150 -9.746 -4.539 1.00 84.06 100 GLU A C 1
ATOM 829 O O . GLU A 1 100 ? -8.895 -9.548 -3.585 1.00 84.06 100 GLU A O 1
ATOM 834 N N . ARG A 1 101 ? -6.824 -9.601 -4.409 1.00 84.31 101 ARG A N 1
ATOM 835 C CA . ARG A 1 101 ? -6.185 -9.285 -3.118 1.00 84.31 101 ARG A CA 1
ATOM 836 C C . ARG A 1 101 ? -6.511 -7.874 -2.636 1.00 84.31 101 ARG A C 1
ATOM 838 O O . ARG A 1 101 ? -6.488 -7.615 -1.435 1.00 84.31 101 ARG A O 1
ATOM 845 N N . VAL A 1 102 ? -6.795 -6.951 -3.558 1.00 84.25 102 VAL A N 1
ATOM 846 C CA . VAL A 1 102 ? -7.263 -5.598 -3.223 1.00 84.25 102 VAL A CA 1
ATOM 847 C C . VAL A 1 102 ? -8.698 -5.660 -2.711 1.00 84.25 102 VAL A C 1
ATOM 849 O O . VAL A 1 102 ? -9.007 -5.012 -1.714 1.00 84.25 102 VAL A O 1
ATOM 852 N N . LYS A 1 103 ? -9.551 -6.502 -3.304 1.00 85.88 103 LYS A N 1
ATOM 853 C CA . LYS A 1 103 ? -10.902 -6.761 -2.778 1.00 85.88 103 LYS A CA 1
ATOM 854 C C . LYS A 1 103 ? -10.851 -7.375 -1.378 1.00 85.88 103 LYS A C 1
ATOM 856 O O . LYS A 1 103 ? -11.590 -6.939 -0.497 1.00 85.88 103 LYS A O 1
ATOM 861 N N . ASP A 1 104 ? -9.936 -8.314 -1.145 1.00 85.06 104 ASP A N 1
ATOM 862 C CA . ASP A 1 104 ? -9.713 -8.885 0.185 1.00 85.06 104 ASP A CA 1
ATOM 863 C C . ASP A 1 104 ? -9.217 -7.828 1.181 1.00 85.06 104 ASP A C 1
ATOM 865 O O . ASP A 1 104 ? -9.723 -7.753 2.301 1.00 85.06 104 ASP A O 1
ATOM 869 N N . LEU A 1 105 ? -8.279 -6.958 0.785 1.00 84.56 105 LEU A N 1
ATOM 870 C CA . LEU A 1 105 ? -7.831 -5.820 1.603 1.00 84.56 105 LEU A CA 1
ATOM 871 C C . LEU A 1 105 ? -8.982 -4.889 1.983 1.00 84.56 105 LEU A C 1
ATOM 873 O O . LEU A 1 105 ? -9.089 -4.498 3.145 1.00 84.56 105 LEU A O 1
ATOM 877 N N . ILE A 1 106 ? -9.850 -4.568 1.024 1.00 83.19 106 ILE A N 1
ATOM 878 C CA . ILE A 1 106 ? -11.058 -3.764 1.230 1.00 83.19 106 ILE A CA 1
ATOM 879 C C . ILE A 1 106 ? -11.984 -4.450 2.241 1.00 83.19 106 ILE A C 1
ATOM 881 O O . ILE A 1 106 ? -12.395 -3.827 3.221 1.00 83.19 106 ILE A O 1
ATOM 885 N N . MET A 1 107 ? -12.232 -5.752 2.076 1.00 87.19 107 MET A N 1
ATOM 886 C CA . MET A 1 107 ? -13.033 -6.538 3.016 1.00 87.19 107 MET A CA 1
ATOM 887 C C . MET A 1 107 ? -12.429 -6.516 4.429 1.00 87.19 107 MET A C 1
ATOM 889 O O . MET A 1 107 ? -13.152 -6.319 5.407 1.00 87.19 107 MET A O 1
ATOM 893 N N . TYR A 1 108 ? -11.118 -6.736 4.571 1.00 83.75 108 TYR A N 1
ATOM 894 C CA . TYR A 1 108 ? -10.464 -6.717 5.881 1.00 83.75 108 TYR A CA 1
ATOM 895 C C . TYR A 1 108 ? -10.463 -5.323 6.502 1.00 83.75 108 TYR A C 1
ATOM 897 O O . TYR A 1 108 ? -10.674 -5.218 7.709 1.00 83.75 108 TYR A O 1
ATOM 905 N N . ARG A 1 109 ? -10.321 -4.255 5.707 1.00 81.12 109 ARG A N 1
ATOM 906 C CA . ARG A 1 109 ? -10.562 -2.886 6.180 1.00 81.12 109 ARG A CA 1
ATOM 907 C C . ARG A 1 109 ? -11.964 -2.748 6.754 1.00 81.12 109 ARG A C 1
ATOM 909 O O . ARG A 1 109 ? -12.099 -2.236 7.864 1.00 81.12 109 ARG A O 1
ATOM 916 N N . ASP A 1 110 ? -12.989 -3.177 6.025 1.00 82.50 110 ASP A N 1
ATOM 917 C CA . ASP A 1 110 ? -14.373 -2.970 6.456 1.00 82.50 110 ASP A CA 1
ATOM 918 C C . ASP A 1 110 ? -14.634 -3.694 7.777 1.00 82.50 110 ASP A C 1
ATOM 920 O O . ASP A 1 110 ? -15.248 -3.125 8.676 1.00 82.50 110 ASP A O 1
ATOM 924 N N . LYS A 1 111 ? -14.049 -4.886 7.942 1.00 84.38 111 LYS A N 1
ATOM 925 C CA . LYS A 1 111 ? -14.064 -5.635 9.204 1.00 84.38 111 LYS A CA 1
ATOM 926 C C . LYS A 1 111 ? -13.301 -4.934 10.328 1.00 84.38 111 LYS A C 1
ATOM 928 O O . LYS A 1 111 ? -13.789 -4.916 11.451 1.00 84.38 111 LYS A O 1
ATOM 933 N N . ILE A 1 112 ? -12.138 -4.329 10.059 1.00 78.94 112 ILE A N 1
ATOM 934 C CA . ILE A 1 112 ? -11.400 -3.524 11.053 1.00 78.94 112 ILE A CA 1
ATOM 935 C C . ILE A 1 112 ? -12.257 -2.336 11.510 1.00 78.94 112 ILE A C 1
ATOM 937 O O . ILE A 1 112 ? -12.373 -2.086 12.709 1.00 78.94 112 ILE A O 1
ATOM 941 N N . ARG A 1 113 ? -12.905 -1.633 10.573 1.00 75.81 113 ARG A N 1
ATOM 942 C CA . ARG A 1 113 ? -13.798 -0.506 10.874 1.00 75.81 113 ARG A CA 1
ATOM 943 C C . ARG A 1 113 ? -15.015 -0.955 11.681 1.00 75.81 113 ARG A C 1
ATOM 945 O O . ARG A 1 113 ? -15.353 -0.352 12.698 1.00 75.81 113 ARG A O 1
ATOM 952 N N . GLU A 1 114 ? -15.660 -2.031 11.259 1.00 78.94 114 GLU A N 1
ATOM 953 C CA . GLU A 1 114 ? -16.828 -2.585 11.935 1.00 78.94 114 GLU A CA 1
ATOM 954 C C . GLU A 1 114 ? -16.481 -3.062 13.351 1.00 78.94 114 GLU A C 1
ATOM 956 O O . GLU A 1 114 ? -17.177 -2.712 14.297 1.00 78.94 114 GLU A O 1
ATOM 961 N N . ASN A 1 115 ? 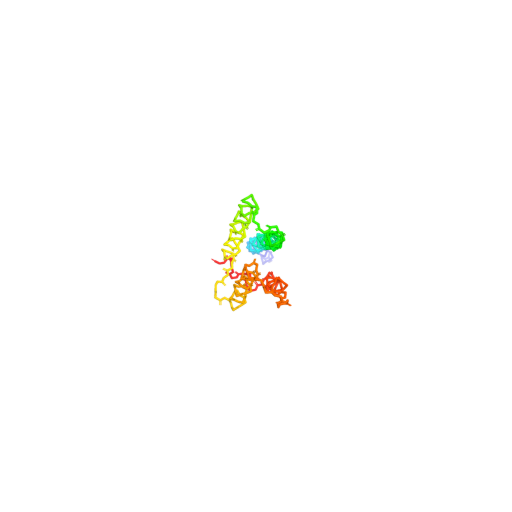-15.354 -3.747 13.541 1.00 73.50 115 ASN A N 1
ATOM 962 C CA . ASN A 1 115 ? -14.897 -4.165 14.868 1.00 73.50 115 ASN A CA 1
ATOM 963 C C . ASN A 1 115 ? -14.465 -2.989 15.749 1.00 73.50 115 ASN A C 1
ATOM 965 O O . ASN A 1 115 ? -14.595 -3.057 16.963 1.00 73.50 115 ASN A O 1
ATOM 969 N N . SER A 1 116 ? -13.967 -1.898 15.166 1.00 67.06 116 SER A N 1
ATOM 970 C CA . SER A 1 116 ? -13.656 -0.691 15.941 1.00 67.06 116 SER A CA 1
ATOM 971 C C . SER A 1 116 ? -14.907 0.040 16.445 1.00 67.06 116 SER A C 1
ATOM 973 O O . SER A 1 116 ? -14.817 0.818 17.393 1.00 67.06 116 SER A O 1
ATOM 975 N N . THR A 1 117 ? -16.066 -0.224 15.829 1.00 66.19 117 THR A N 1
ATOM 976 C CA . THR A 1 117 ? -17.359 0.397 16.163 1.00 66.19 117 THR A CA 1
ATOM 977 C C . THR A 1 117 ? -18.322 -0.545 16.895 1.00 66.19 117 THR A C 1
ATOM 979 O O . THR A 1 117 ? -19.209 -0.064 17.596 1.00 66.19 117 THR A O 1
ATOM 982 N N . LYS A 1 118 ? -18.160 -1.869 16.776 1.00 62.75 118 LYS A N 1
ATOM 983 C CA . LYS A 1 118 ? -18.969 -2.888 17.464 1.00 62.75 118 LYS A CA 1
ATOM 984 C C . LYS A 1 118 ? -18.221 -3.498 18.648 1.00 62.75 118 LYS A C 1
ATOM 986 O O . LYS A 1 118 ? -17.037 -3.793 18.560 1.00 62.75 118 LYS A O 1
ATOM 991 N N . GLU A 1 119 ? -18.942 -3.782 19.733 1.00 52.94 119 GLU A N 1
ATOM 992 C CA . GLU A 1 119 ? -18.446 -4.481 20.932 1.00 52.94 119 GLU A CA 1
ATOM 993 C C . GLU A 1 119 ? -18.183 -5.987 20.689 1.00 52.94 119 GLU A C 1
ATOM 995 O O . GLU A 1 119 ? -18.717 -6.846 21.388 1.00 52.94 119 GLU A O 1
ATOM 1000 N N . SER A 1 120 ? -17.406 -6.350 19.669 1.00 52.25 120 SER A N 1
ATOM 1001 C CA . SER A 1 120 ? -17.148 -7.754 19.325 1.00 52.25 120 SER A CA 1
ATOM 1002 C C . SER A 1 120 ? -15.837 -8.256 19.935 1.00 52.25 120 SER A C 1
ATOM 1004 O O . SER A 1 120 ? -14.769 -7.754 19.601 1.00 52.25 120 SER A O 1
ATOM 1006 N N . THR A 1 121 ? -15.931 -9.291 20.773 1.00 48.97 121 THR A N 1
ATOM 1007 C CA . THR A 1 121 ? -14.825 -10.059 21.385 1.00 48.97 121 THR A CA 1
ATOM 1008 C C . THR A 1 121 ? -14.312 -11.217 20.519 1.00 48.97 121 THR A C 1
ATOM 1010 O O . THR A 1 121 ? -13.473 -11.994 20.972 1.00 48.97 121 THR A O 1
ATOM 1013 N N . ASP A 1 122 ? -14.820 -11.379 19.292 1.00 53.31 122 ASP A N 1
ATOM 1014 C CA . ASP A 1 122 ? -14.334 -12.407 18.368 1.00 53.31 122 ASP A CA 1
ATOM 1015 C C . ASP A 1 122 ? -13.004 -11.935 17.745 1.00 53.31 122 ASP A C 1
ATOM 1017 O O . ASP A 1 122 ? -12.980 -11.243 16.721 1.00 53.31 122 ASP A O 1
ATOM 1021 N N . ASP A 1 123 ? -11.899 -12.250 18.431 1.00 52.94 123 ASP A N 1
ATOM 1022 C CA . ASP A 1 123 ? -10.520 -11.856 18.109 1.00 52.94 123 ASP A CA 1
ATOM 1023 C C . ASP A 1 123 ? -10.015 -12.558 16.837 1.00 52.94 123 ASP A C 1
ATOM 1025 O O . ASP A 1 123 ? -9.140 -13.427 16.840 1.00 52.94 123 ASP A O 1
ATOM 1029 N N . LYS A 1 124 ? -10.555 -12.158 15.689 1.00 63.66 124 LYS A N 1
ATOM 1030 C CA . LYS A 1 124 ? -9.833 -12.277 14.425 1.00 63.66 124 LYS A CA 1
ATOM 1031 C C . LYS A 1 124 ? -8.998 -11.021 14.260 1.00 63.66 124 LYS A C 1
ATOM 1033 O O . LYS A 1 124 ? -9.540 -9.931 14.100 1.00 63.66 124 LYS A O 1
ATOM 1038 N N . ASP A 1 125 ? -7.677 -11.189 14.262 1.00 76.25 125 ASP A N 1
ATOM 1039 C CA . ASP A 1 125 ? -6.721 -10.101 14.044 1.00 76.25 125 ASP A CA 1
ATOM 1040 C C . ASP A 1 125 ? -6.737 -9.661 12.567 1.00 76.25 125 ASP A C 1
ATOM 1042 O O . ASP A 1 125 ? -5.847 -9.949 11.766 1.00 76.25 125 ASP A O 1
ATOM 1046 N N . TYR A 1 126 ? -7.831 -9.011 12.163 1.00 82.69 126 TYR A N 1
ATOM 1047 C CA . TYR A 1 126 ? -8.049 -8.516 10.807 1.00 82.69 126 TYR A CA 1
ATOM 1048 C C . TYR A 1 126 ? -6.973 -7.518 10.385 1.00 82.69 126 TYR A C 1
ATOM 1050 O O . TYR A 1 126 ? -6.645 -7.456 9.203 1.00 82.69 126 TYR A O 1
ATOM 1058 N N . LEU A 1 127 ? -6.377 -6.795 11.340 1.00 79.56 127 LEU A N 1
ATOM 1059 C CA . LEU A 1 127 ? -5.250 -5.905 11.088 1.00 79.56 127 LEU A CA 1
ATOM 1060 C C . LEU A 1 127 ? -4.000 -6.690 10.669 1.00 79.56 127 LEU A C 1
ATOM 1062 O O . LEU A 1 127 ? -3.300 -6.273 9.745 1.00 79.56 127 LEU A O 1
ATOM 1066 N N . LEU A 1 128 ? -3.744 -7.841 11.293 1.00 79.56 128 LEU A N 1
ATOM 1067 C CA . LEU A 1 128 ? -2.665 -8.741 10.895 1.00 79.56 128 LEU A CA 1
ATOM 1068 C C . LEU A 1 128 ? -2.895 -9.336 9.496 1.00 79.56 128 LEU A C 1
ATOM 1070 O O . LEU A 1 128 ? -1.980 -9.325 8.672 1.00 79.56 128 LEU A O 1
ATOM 1074 N N . TYR A 1 129 ? -4.113 -9.799 9.192 1.00 84.69 129 TYR A N 1
ATOM 1075 C CA . TYR A 1 129 ? -4.450 -10.302 7.849 1.00 84.69 129 TYR A CA 1
ATOM 1076 C C . TYR A 1 129 ? -4.321 -9.215 6.776 1.00 84.69 129 TYR A C 1
ATOM 1078 O O . TYR A 1 129 ? -3.709 -9.441 5.730 1.00 84.69 129 TYR A O 1
ATOM 1086 N N . PHE A 1 130 ? -4.820 -8.013 7.068 1.00 85.88 130 PHE A N 1
ATOM 1087 C CA . PHE A 1 130 ? -4.657 -6.835 6.222 1.00 85.88 130 PHE A CA 1
ATOM 1088 C C . PHE A 1 130 ? -3.173 -6.529 5.972 1.00 85.88 130 PHE A C 1
ATOM 1090 O O . PHE A 1 130 ? -2.762 -6.324 4.831 1.00 85.88 130 PHE A O 1
ATOM 1097 N N . TYR A 1 131 ? -2.344 -6.552 7.021 1.00 80.69 131 TYR A N 1
ATOM 1098 C CA . TYR A 1 131 ? -0.906 -6.315 6.904 1.00 80.69 131 TYR A CA 1
ATOM 1099 C C . TYR A 1 131 ? -0.219 -7.338 5.992 1.00 80.69 131 TYR A C 1
ATOM 1101 O O . TYR A 1 131 ? 0.600 -6.951 5.155 1.00 80.69 131 TYR A O 1
ATOM 1109 N N . TYR A 1 132 ? -0.543 -8.627 6.120 1.00 84.81 132 TYR A N 1
ATOM 1110 C CA . TYR A 1 132 ? 0.048 -9.659 5.267 1.00 84.81 132 TYR A CA 1
ATOM 1111 C C . TYR A 1 132 ? -0.341 -9.488 3.797 1.00 84.81 132 TYR A C 1
ATOM 1113 O O . TYR A 1 132 ? 0.543 -9.505 2.942 1.00 84.81 132 TYR A O 1
ATOM 1121 N N . LEU A 1 133 ? -1.611 -9.210 3.499 1.00 86.31 133 LEU A N 1
ATOM 1122 C CA . LEU A 1 133 ? -2.046 -8.932 2.126 1.00 86.31 133 LEU A CA 1
ATOM 1123 C C . LEU A 1 133 ? -1.380 -7.678 1.548 1.00 86.31 133 LEU A C 1
ATOM 1125 O O . LEU A 1 133 ? -0.889 -7.694 0.418 1.00 86.31 133 LEU A O 1
ATOM 1129 N N . ALA A 1 134 ? -1.287 -6.602 2.334 1.00 84.88 134 ALA 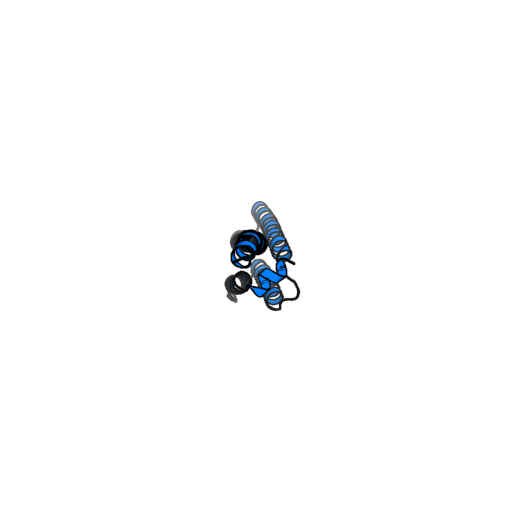A N 1
ATOM 1130 C CA . ALA A 1 134 ? -0.589 -5.385 1.926 1.00 84.88 134 ALA A CA 1
ATOM 1131 C C . ALA A 1 134 ? 0.905 -5.645 1.660 1.00 84.88 134 ALA A C 1
ATOM 1133 O O . ALA A 1 134 ? 1.481 -5.118 0.705 1.00 84.88 134 ALA A O 1
ATOM 1134 N N . LYS A 1 135 ? 1.542 -6.491 2.478 1.00 83.38 135 LYS A N 1
ATOM 1135 C CA . LYS A 1 135 ? 2.933 -6.920 2.294 1.00 83.38 135 LYS A CA 1
ATOM 1136 C C . LYS A 1 135 ? 3.108 -7.749 1.021 1.00 83.38 135 LYS A C 1
ATOM 1138 O O . LYS A 1 135 ? 4.120 -7.584 0.333 1.00 83.38 135 LYS A O 1
ATOM 1143 N N . ASP A 1 136 ? 2.154 -8.609 0.693 1.00 86.88 136 ASP A N 1
ATOM 1144 C CA . ASP A 1 136 ? 2.197 -9.412 -0.527 1.00 86.88 136 ASP A CA 1
ATOM 1145 C C . ASP A 1 136 ? 2.077 -8.526 -1.772 1.00 86.88 136 ASP A C 1
ATOM 1147 O O . ASP A 1 136 ? 2.914 -8.628 -2.673 1.00 86.88 136 ASP 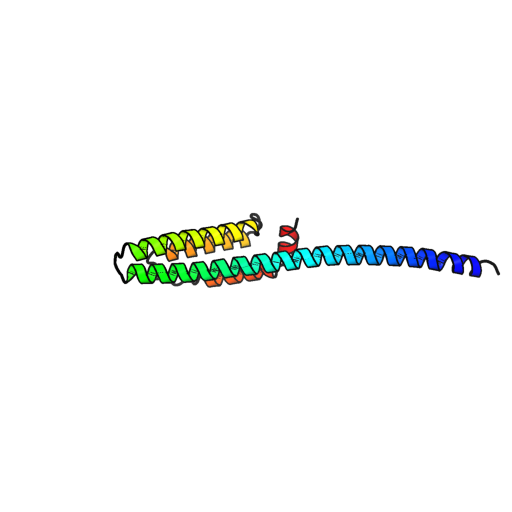A O 1
ATOM 1151 N N . LEU A 1 137 ? 1.146 -7.562 -1.778 1.00 86.25 137 LEU A N 1
ATOM 1152 C CA . LEU A 1 137 ? 1.039 -6.555 -2.843 1.00 86.25 137 LEU A CA 1
ATOM 1153 C C . LEU A 1 137 ? 2.313 -5.717 -2.992 1.00 86.25 137 LEU A C 1
ATOM 1155 O O . LEU A 1 137 ? 2.794 -5.494 -4.103 1.00 86.25 137 LEU A O 1
ATOM 1159 N N . TYR A 1 138 ? 2.907 -5.290 -1.875 1.00 83.19 138 TYR A N 1
ATOM 1160 C CA . TYR A 1 138 ? 4.156 -4.530 -1.878 1.00 83.19 138 TYR A CA 1
ATOM 1161 C C . TYR A 1 138 ? 5.319 -5.305 -2.525 1.00 83.19 138 TYR A C 1
ATOM 1163 O O . TYR A 1 138 ? 6.213 -4.717 -3.155 1.00 83.19 138 TYR A O 1
ATOM 1171 N N . ASN A 1 139 ? 5.351 -6.628 -2.361 1.00 83.25 139 ASN A N 1
ATOM 1172 C CA . ASN A 1 139 ? 6.420 -7.482 -2.880 1.00 83.25 139 ASN A CA 1
ATOM 1173 C C . ASN A 1 139 ? 6.159 -7.996 -4.302 1.00 83.25 139 ASN A C 1
ATOM 1175 O O . ASN A 1 139 ? 7.122 -8.295 -5.019 1.00 83.25 139 ASN A O 1
ATOM 1179 N N . ASP A 1 140 ? 4.906 -8.022 -4.750 1.00 87.19 140 ASP A N 1
ATOM 1180 C CA . ASP A 1 140 ? 4.523 -8.451 -6.091 1.00 87.19 140 ASP A CA 1
ATOM 1181 C C . ASP A 1 140 ? 5.039 -7.482 -7.171 1.00 87.19 140 ASP A C 1
ATOM 1183 O O . ASP A 1 140 ? 4.614 -6.334 -7.309 1.00 87.19 140 ASP A O 1
ATOM 1187 N N . LYS A 1 141 ? 5.987 -7.950 -7.993 1.00 84.12 141 LYS A N 1
ATOM 1188 C CA . LYS A 1 141 ? 6.573 -7.120 -9.053 1.00 84.12 141 LYS A CA 1
ATOM 1189 C C . LYS A 1 141 ? 5.585 -6.782 -10.169 1.00 84.12 141 LYS A C 1
ATOM 1191 O O . LYS A 1 141 ? 5.704 -5.690 -10.728 1.00 84.12 141 LYS A O 1
ATOM 1196 N N . SER A 1 142 ? 4.681 -7.693 -10.516 1.00 84.88 142 SER A N 1
ATOM 1197 C CA . SER A 1 142 ? 3.672 -7.488 -11.558 1.00 84.88 142 SER A CA 1
ATOM 1198 C C . SER A 1 142 ? 2.630 -6.476 -11.120 1.00 84.88 142 SER A C 1
ATOM 1200 O O . SER A 1 142 ? 2.348 -5.553 -11.881 1.00 84.88 142 SER A O 1
ATOM 1202 N N . PHE A 1 143 ? 2.137 -6.601 -9.888 1.00 84.75 143 PHE A N 1
ATOM 1203 C CA . PHE A 1 143 ? 1.160 -5.675 -9.325 1.00 84.75 143 PHE A CA 1
ATOM 1204 C C . PHE A 1 143 ? 1.709 -4.248 -9.314 1.00 84.75 143 PHE A C 1
ATOM 1206 O O . PHE A 1 143 ? 1.170 -3.378 -9.989 1.00 84.75 143 PHE A O 1
ATOM 1213 N N . VAL A 1 144 ? 2.874 -4.043 -8.686 1.00 81.31 144 VAL A N 1
ATOM 1214 C CA . VAL A 1 144 ? 3.519 -2.722 -8.626 1.00 81.31 144 VAL A CA 1
ATOM 1215 C C . VAL A 1 144 ? 3.780 -2.141 -10.016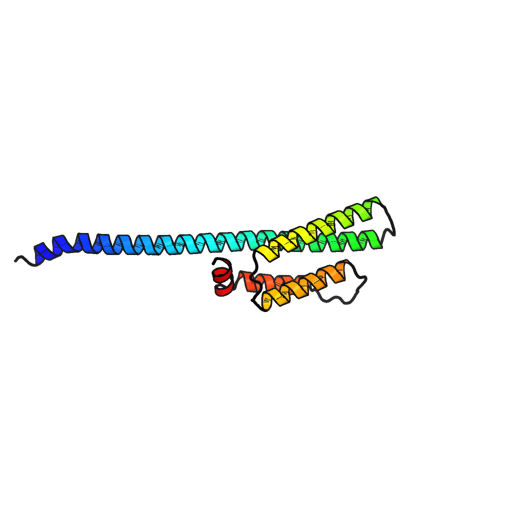 1.00 81.31 144 VAL A C 1
ATOM 1217 O O . VAL A 1 144 ? 3.649 -0.942 -10.220 1.00 81.31 144 VAL A O 1
ATOM 1220 N N . SER A 1 145 ? 4.149 -2.970 -10.997 1.00 81.94 145 SER A N 1
ATOM 1221 C CA . SER A 1 145 ? 4.374 -2.474 -12.363 1.00 81.94 145 SER A CA 1
ATOM 1222 C C . SER A 1 145 ? 3.079 -2.071 -13.074 1.00 81.94 145 SER A C 1
ATOM 1224 O O . SER A 1 145 ? 3.127 -1.220 -13.957 1.00 81.94 145 SER A O 1
ATOM 1226 N N . ASN A 1 146 ? 1.944 -2.687 -12.734 1.00 81.88 146 ASN A N 1
ATOM 1227 C CA . ASN A 1 146 ? 0.640 -2.359 -13.306 1.00 81.88 146 ASN A CA 1
ATOM 1228 C C . ASN A 1 146 ? 0.021 -1.120 -12.653 1.00 81.88 146 ASN A C 1
ATOM 1230 O O . ASN A 1 146 ? -0.581 -0.332 -13.367 1.00 81.88 146 ASN A O 1
ATOM 1234 N N . SER A 1 147 ? 0.250 -0.897 -11.356 1.00 74.00 147 SER A N 1
ATOM 1235 C CA . SER A 1 147 ? -0.178 0.320 -10.646 1.00 74.00 147 SER A CA 1
ATOM 1236 C C . SER A 1 147 ? 0.572 1.593 -11.074 1.00 74.00 147 SER A C 1
ATOM 1238 O O . SER A 1 147 ? 0.228 2.683 -10.635 1.00 74.00 147 SER A O 1
ATOM 1240 N N . LEU A 1 148 ? 1.624 1.462 -11.893 1.00 70.69 148 LEU A N 1
ATOM 1241 C CA . LEU A 1 148 ? 2.430 2.565 -12.435 1.00 70.69 148 LEU A CA 1
ATOM 1242 C C . LEU A 1 148 ? 2.058 2.950 -13.881 1.00 70.69 148 LEU A C 1
ATOM 1244 O O . LEU A 1 148 ? 2.735 3.805 -14.457 1.00 70.69 148 LEU A O 1
ATOM 1248 N N . LYS A 1 149 ? 1.084 2.265 -14.493 1.00 60.56 149 LYS A N 1
ATOM 1249 C CA . LYS A 1 149 ? 0.614 2.523 -15.865 1.00 60.56 149 LYS A CA 1
ATOM 1250 C C . LYS A 1 149 ? -0.529 3.523 -15.866 1.00 60.56 149 LYS A C 1
ATOM 1252 O O . LYS A 1 149 ? -0.531 4.346 -16.805 1.00 60.56 149 LYS A O 1
#

Organism: NCBI:txid285258

Nearest PDB structures (foldseek):
  5c21-assembly1_B  TM=3.035E-01  e=7.288E+00  Escherichia coli
  6ixe-assembly1_A  TM=2.372E-01  e=3.955E+00  Homo sapiens
  8to0-assembly1_GR  TM=2.936E-01  e=8.145E+00  Mus musculus

Mean predicted aligned error: 11.23 Å